Protein AF-A0A143ZB31-F1 (afdb_monomer)

pLDDT: mean 85.33, std 10.55, range [38.22, 96.38]

Nearest PDB structures (foldseek):
  8p5d-assembly1_LM0  TM=3.367E-01  e=3.686E-01  Spraguea lophii 42_110
  8d50-assembly1_G  TM=4.913E-01  e=1.214E+00  Human immunodeficiency virus 1
  6eud-assembly1_A  TM=4.443E-01  e=5.143E+00  Escherichia coli
  6pwu-assembly1_E  TM=4.380E-01  e=4.536E+00  Human immunodeficiency virus 1
  6yf9-assembly1_AA  TM=2.712E-01  e=7.494E+00  Leviviridae sp.

Radius of gyration: 13.98 Å; Cα contacts (8 Å, |Δi|>4): 169; chains: 1; bounding box: 37×33×32 Å

Secondary structure (DSSP, 8-state):
-----SEEEEEEEEEEPPHHHH-S-TT-EEEEEEEEESS--SEEEEEEEEETTEE-TTPPP---HHHHHHHHHHHHHHHHHHHHS-TT--SEEE-HHHHHHHHHT-

Structure (mmCIF, N/CA/C/O backbone):
data_AF-A0A143ZB31-F1
#
_entry.id   AF-A0A143ZB31-F1
#
loop_
_atom_site.group_PDB
_atom_site.id
_atom_site.type_symbol
_atom_site.label_atom_id
_atom_site.label_alt_id
_atom_site.label_comp_id
_atom_site.label_asym_id
_atom_site.label_entity_id
_atom_site.label_seq_id
_atom_site.pdbx_PDB_ins_code
_atom_site.Cartn_x
_atom_site.Cartn_y
_atom_site.Cartn_z
_atom_site.occupancy
_atom_site.B_iso_or_equiv
_atom_site.auth_seq_id
_atom_site.auth_comp_id
_atom_site.auth_asym_id
_atom_site.auth_atom_id
_atom_site.pdbx_PDB_model_num
ATOM 1 N N . MET A 1 1 ? -22.279 -18.294 -6.784 1.00 38.22 1 MET A N 1
ATOM 2 C CA . MET A 1 1 ? -21.474 -18.619 -5.587 1.00 38.22 1 MET A CA 1
ATOM 3 C C . MET A 1 1 ? -20.480 -17.492 -5.388 1.00 38.22 1 MET A C 1
ATOM 5 O O . MET A 1 1 ? -19.672 -17.262 -6.281 1.00 38.22 1 MET A O 1
ATOM 9 N N . SER A 1 2 ? -20.594 -16.742 -4.291 1.00 43.47 2 SER A N 1
ATOM 10 C CA . SER A 1 2 ? -19.564 -15.776 -3.893 1.00 43.47 2 SER A CA 1
ATOM 11 C C . SER A 1 2 ? -18.238 -16.533 -3.797 1.00 43.47 2 SER A C 1
ATOM 13 O O . SER A 1 2 ? -18.145 -17.502 -3.047 1.00 43.47 2 SER A O 1
ATOM 15 N N . ARG A 1 3 ? -17.242 -16.182 -4.617 1.00 56.59 3 ARG A N 1
ATOM 16 C CA . ARG A 1 3 ? -15.886 -16.708 -4.434 1.00 56.59 3 ARG A CA 1
ATOM 17 C C . ARG A 1 3 ? -15.408 -16.167 -3.089 1.00 56.59 3 ARG A C 1
ATOM 19 O O . ARG A 1 3 ? -15.108 -14.979 -3.004 1.00 56.59 3 ARG A O 1
ATOM 26 N N . ASN A 1 4 ? -15.380 -17.004 -2.054 1.00 63.69 4 ASN A N 1
ATOM 27 C CA . ASN A 1 4 ? -14.826 -16.627 -0.755 1.00 63.69 4 ASN A CA 1
ATOM 28 C C . ASN A 1 4 ? -13.383 -16.151 -0.974 1.00 63.69 4 ASN A C 1
ATOM 30 O O . ASN A 1 4 ? -12.511 -16.936 -1.348 1.00 63.69 4 ASN A O 1
ATOM 34 N N . ARG A 1 5 ? -13.148 -14.842 -0.830 1.00 70.00 5 ARG A N 1
ATOM 35 C CA . ARG A 1 5 ? -11.811 -14.259 -0.960 1.00 70.00 5 ARG A CA 1
ATOM 36 C C . ARG A 1 5 ? -10.993 -14.735 0.233 1.00 70.00 5 ARG A C 1
ATOM 38 O O . ARG A 1 5 ? -11.373 -14.462 1.360 1.00 70.00 5 ARG A O 1
ATOM 45 N N . VAL A 1 6 ? -9.868 -15.408 -0.003 1.00 76.81 6 VAL A N 1
ATOM 46 C CA . VAL A 1 6 ? -8.981 -15.895 1.078 1.00 76.81 6 VAL A CA 1
ATOM 47 C C . VAL A 1 6 ? -8.497 -14.748 1.973 1.00 76.81 6 VAL A C 1
ATOM 49 O O . VAL A 1 6 ? -8.272 -14.931 3.164 1.00 76.81 6 VAL A O 1
ATOM 52 N N . PHE A 1 7 ? -8.370 -13.551 1.404 1.00 80.94 7 PHE A N 1
ATOM 53 C CA . PHE A 1 7 ? -8.033 -12.326 2.110 1.00 80.94 7 PHE A CA 1
ATOM 54 C C . PHE A 1 7 ? -9.097 -11.265 1.846 1.00 80.94 7 PHE A C 1
ATOM 56 O O . PHE A 1 7 ? -9.507 -11.062 0.700 1.00 80.94 7 PHE A O 1
ATOM 63 N N . VAL A 1 8 ? -9.524 -10.592 2.909 1.00 83.25 8 VAL A N 1
ATOM 64 C CA . VAL A 1 8 ? -10.493 -9.504 2.859 1.00 83.25 8 VAL A CA 1
ATOM 65 C C . VAL A 1 8 ? -9.775 -8.224 3.294 1.00 83.25 8 VAL A C 1
ATOM 67 O O . VAL A 1 8 ? -9.572 -8.026 4.499 1.00 83.25 8 VAL A O 1
ATOM 70 N N . PRO A 1 9 ? -9.346 -7.369 2.344 1.00 79.88 9 PRO A N 1
ATOM 71 C CA . PRO A 1 9 ? -8.713 -6.113 2.701 1.00 79.88 9 PRO A CA 1
ATOM 72 C C . PRO A 1 9 ? -9.732 -5.222 3.409 1.00 79.88 9 PRO A C 1
ATOM 74 O O . PRO A 1 9 ? -10.904 -5.149 3.034 1.00 79.88 9 PRO A O 1
ATOM 77 N N . VAL A 1 10 ? -9.281 -4.558 4.466 1.00 85.75 10 VAL A N 1
ATOM 78 C CA . VAL A 1 10 ? -10.068 -3.531 5.148 1.00 85.75 10 VAL A CA 1
ATOM 79 C C . VAL A 1 10 ? -9.687 -2.176 4.584 1.00 85.75 10 VAL A C 1
ATOM 81 O O . VAL A 1 10 ? -10.561 -1.434 4.149 1.00 85.75 10 VAL A O 1
ATOM 84 N N . ILE A 1 11 ? -8.382 -1.916 4.516 1.00 93.19 11 ILE A N 1
ATOM 85 C CA . ILE A 1 11 ? -7.808 -0.730 3.899 1.00 93.19 11 ILE A CA 1
ATOM 86 C C . ILE A 1 11 ? -6.654 -1.128 2.974 1.00 93.19 11 ILE A C 1
ATOM 88 O O . ILE A 1 11 ? -5.886 -2.046 3.277 1.00 93.19 11 ILE A O 1
ATOM 92 N N . SER A 1 12 ? -6.530 -0.459 1.837 1.00 95.06 12 SER A N 1
ATOM 93 C CA . SER A 1 12 ? -5.428 -0.647 0.898 1.00 95.06 12 SER A CA 1
ATOM 94 C C . SER A 1 12 ? -5.030 0.655 0.218 1.00 95.06 12 SER A C 1
ATOM 96 O O . SER A 1 12 ? -5.759 1.638 0.276 1.00 95.06 12 SER A O 1
ATOM 98 N N . THR A 1 13 ? -3.880 0.647 -0.440 1.00 96.38 13 THR A N 1
ATOM 99 C CA . THR A 1 13 ? -3.458 1.694 -1.371 1.00 96.38 13 THR A CA 1
ATOM 100 C C . THR A 1 13 ? -2.675 1.068 -2.525 1.00 96.38 13 THR A C 1
ATOM 102 O O . THR A 1 13 ? -2.247 -0.094 -2.437 1.00 96.38 13 THR A O 1
ATOM 105 N N . LEU A 1 14 ? -2.511 1.826 -3.603 1.00 94.06 14 LEU A N 1
ATOM 106 C CA . LEU A 1 14 ? -1.602 1.510 -4.695 1.00 94.06 14 LEU A CA 1
ATOM 107 C C . LEU A 1 14 ? -0.333 2.347 -4.530 1.00 94.06 14 LEU A C 1
ATOM 109 O O . LEU A 1 14 ? -0.398 3.513 -4.159 1.00 94.06 14 LEU A O 1
ATOM 113 N N . MET A 1 15 ? 0.810 1.727 -4.793 1.00 93.12 15 MET A N 1
ATOM 114 C CA . MET A 1 15 ? 2.111 2.381 -4.844 1.00 93.12 15 MET A CA 1
ATOM 115 C C . MET A 1 15 ? 2.739 2.077 -6.195 1.00 93.12 15 MET A C 1
ATOM 117 O O . MET A 1 15 ? 2.863 0.907 -6.564 1.00 93.12 15 MET A O 1
ATOM 121 N N . SER A 1 16 ? 3.141 3.102 -6.927 1.00 91.12 16 SER A N 1
ATOM 122 C CA . SER A 1 16 ? 3.883 2.939 -8.172 1.00 91.12 16 SER A CA 1
ATOM 123 C C . SER A 1 16 ? 5.248 2.313 -7.883 1.00 91.12 16 SER A C 1
ATOM 125 O O . SER A 1 16 ? 5.932 2.713 -6.942 1.00 91.12 16 SER A O 1
ATOM 127 N N . ALA A 1 17 ? 5.619 1.281 -8.643 1.00 88.50 17 ALA A N 1
ATOM 128 C CA . ALA A 1 17 ? 6.877 0.580 -8.413 1.00 88.50 17 ALA A CA 1
ATOM 129 C C . ALA A 1 17 ? 8.071 1.377 -8.947 1.00 88.50 17 ALA A C 1
ATOM 131 O O . ALA A 1 17 ? 7.948 2.103 -9.935 1.00 88.50 17 ALA A O 1
ATOM 132 N N . ASP A 1 18 ? 9.240 1.205 -8.328 1.00 84.94 18 ASP A N 1
ATOM 133 C CA . ASP A 1 18 ? 10.474 1.823 -8.803 1.00 84.94 18 ASP A CA 1
ATOM 134 C C . ASP A 1 18 ? 10.826 1.343 -10.231 1.00 84.94 18 ASP A C 1
ATOM 136 O O . ASP A 1 18 ? 11.057 0.140 -10.442 1.00 84.94 18 ASP A O 1
ATOM 140 N N . PRO A 1 19 ? 10.914 2.255 -11.223 1.00 79.69 19 PRO A N 1
ATOM 141 C CA . PRO A 1 19 ? 11.240 1.893 -12.602 1.00 79.69 19 PRO A CA 1
ATOM 142 C C . PRO A 1 19 ? 12.642 1.285 -12.738 1.00 79.69 19 PRO A C 1
ATOM 144 O O . PRO A 1 19 ? 12.924 0.589 -13.712 1.00 79.69 19 PRO A O 1
ATOM 147 N N . PHE A 1 20 ? 13.527 1.468 -11.749 1.00 77.88 20 PHE A N 1
ATOM 148 C CA . PHE A 1 20 ? 14.851 0.847 -11.762 1.00 77.88 20 PHE A CA 1
ATOM 149 C C . PHE A 1 20 ? 14.796 -0.690 -11.830 1.00 77.88 20 PHE A C 1
ATOM 151 O O . PHE A 1 20 ? 15.654 -1.306 -12.462 1.00 77.88 20 PHE A O 1
ATOM 158 N N . ILE A 1 21 ? 13.793 -1.320 -11.204 1.00 75.38 21 ILE A N 1
ATOM 159 C CA . ILE A 1 21 ? 13.670 -2.789 -11.165 1.00 75.38 21 ILE A CA 1
ATOM 160 C C . ILE A 1 21 ? 12.744 -3.327 -12.252 1.00 75.38 21 ILE A C 1
ATOM 162 O O . ILE A 1 21 ? 12.978 -4.419 -12.773 1.00 75.38 21 ILE A O 1
ATOM 166 N N . HIS A 1 22 ? 11.708 -2.574 -12.614 1.00 73.06 22 HIS A N 1
ATOM 167 C CA . HIS A 1 22 ? 10.673 -3.042 -13.542 1.00 73.06 22 HIS A CA 1
ATOM 168 C C . HIS A 1 22 ? 10.814 -2.470 -14.961 1.00 73.06 22 HIS A C 1
ATOM 170 O O . HIS A 1 22 ? 9.981 -2.753 -15.821 1.00 73.06 22 HIS A O 1
ATOM 176 N N . GLY A 1 23 ? 11.894 -1.724 -15.223 1.00 66.44 23 GLY A N 1
ATOM 177 C CA . GLY A 1 23 ? 12.098 -0.960 -16.455 1.00 66.44 23 GLY A CA 1
ATOM 178 C C . GLY A 1 23 ? 11.192 0.272 -16.509 1.00 66.44 23 GLY A C 1
ATOM 179 O O . GLY A 1 23 ? 10.463 0.557 -15.563 1.00 66.44 23 GLY A O 1
ATOM 180 N N . ASP A 1 24 ? 11.161 0.970 -17.646 1.00 64.50 24 ASP A N 1
ATOM 181 C CA . ASP A 1 24 ? 10.263 2.121 -17.878 1.00 64.50 24 ASP A CA 1
ATOM 182 C C . ASP A 1 24 ? 8.762 1.734 -17.929 1.00 64.50 24 ASP A C 1
ATOM 184 O O . ASP A 1 24 ? 7.917 2.485 -18.427 1.00 64.50 24 ASP A O 1
ATOM 188 N N . ASP A 1 25 ? 8.403 0.539 -17.446 1.00 71.31 25 ASP A N 1
ATOM 189 C CA . ASP A 1 25 ? 7.029 0.078 -17.359 1.00 71.31 25 ASP A CA 1
ATOM 190 C C . ASP A 1 25 ? 6.319 0.684 -16.141 1.00 71.31 25 ASP A C 1
ATOM 192 O O . ASP A 1 25 ? 6.113 0.049 -15.105 1.00 71.31 25 ASP A O 1
ATOM 196 N N . ASN A 1 26 ? 5.863 1.924 -16.316 1.00 70.06 26 ASN A N 1
ATOM 197 C CA . ASN A 1 26 ? 5.067 2.670 -15.336 1.00 70.06 26 ASN A CA 1
ATOM 198 C C . ASN A 1 26 ? 3.688 2.042 -15.039 1.00 70.06 26 ASN A C 1
ATOM 200 O O . ASN A 1 26 ? 2.887 2.624 -14.311 1.00 70.06 26 ASN A O 1
ATOM 204 N N . ARG A 1 27 ? 3.359 0.879 -15.620 1.00 81.44 27 ARG A N 1
ATOM 205 C CA . ARG A 1 27 ? 2.111 0.148 -15.345 1.00 81.44 27 ARG A CA 1
ATOM 206 C C . ARG A 1 27 ? 2.264 -0.841 -14.195 1.00 81.44 27 ARG A C 1
ATOM 208 O O . ARG A 1 27 ? 1.275 -1.471 -13.815 1.00 81.44 27 ARG A O 1
ATOM 215 N N . ILE A 1 28 ? 3.481 -1.022 -13.679 1.00 87.50 28 ILE A N 1
ATOM 216 C CA . ILE A 1 28 ? 3.740 -1.878 -12.529 1.00 87.50 28 ILE A CA 1
ATOM 217 C C . ILE A 1 28 ? 3.520 -1.096 -11.239 1.00 87.50 28 ILE A C 1
ATOM 219 O O . ILE A 1 28 ? 4.140 -0.068 -10.984 1.00 87.50 28 ILE A O 1
ATOM 223 N N . GLN A 1 29 ? 2.637 -1.625 -10.401 1.00 91.38 29 GLN A N 1
ATOM 224 C CA . GLN A 1 29 ? 2.321 -1.066 -9.094 1.00 91.38 29 GLN A CA 1
ATOM 225 C C . GLN A 1 29 ? 2.311 -2.176 -8.046 1.00 91.38 29 GLN A C 1
ATOM 227 O O . GLN A 1 29 ? 2.213 -3.366 -8.359 1.00 91.38 29 GLN A O 1
ATOM 232 N N . TYR A 1 30 ? 2.348 -1.792 -6.780 1.00 92.12 30 TYR A N 1
ATOM 233 C CA . TYR A 1 30 ? 2.083 -2.669 -5.656 1.00 92.12 30 TYR A CA 1
ATOM 234 C C . TYR A 1 30 ? 0.774 -2.262 -4.996 1.00 92.12 30 TYR A C 1
ATOM 236 O O . TYR A 1 30 ? 0.614 -1.135 -4.537 1.00 92.12 30 TYR A O 1
ATOM 244 N N . LYS A 1 31 ? -0.159 -3.207 -4.892 1.00 93.19 31 LYS A N 1
ATOM 245 C CA . LYS A 1 31 ? -1.310 -3.083 -4.006 1.00 93.19 31 LYS A CA 1
ATOM 246 C C . LYS A 1 31 ? -0.900 -3.515 -2.611 1.00 93.19 31 LYS A C 1
ATOM 248 O O . LYS A 1 31 ? -0.626 -4.693 -2.367 1.00 93.19 31 LYS A O 1
ATOM 253 N N . ILE A 1 32 ? -0.886 -2.558 -1.698 1.00 94.44 32 ILE A N 1
ATOM 254 C CA . ILE A 1 32 ? -0.509 -2.748 -0.304 1.00 94.44 32 ILE A CA 1
ATOM 255 C C . ILE A 1 32 ? -1.791 -2.746 0.516 1.00 94.44 32 ILE A C 1
ATOM 257 O O . ILE A 1 32 ? -2.576 -1.806 0.445 1.00 94.44 32 ILE A O 1
ATOM 261 N N . SER A 1 33 ? -2.048 -3.823 1.249 1.00 93.88 33 SER A N 1
ATOM 262 C CA . SER A 1 33 ? -3.328 -4.059 1.915 1.00 93.88 33 SER A CA 1
ATOM 263 C C . SER A 1 33 ? -3.156 -4.466 3.369 1.00 93.88 33 SER A C 1
ATOM 265 O O . SER A 1 33 ? -2.270 -5.250 3.714 1.00 93.88 33 SER A O 1
ATOM 267 N N . TYR A 1 34 ? -4.077 -3.998 4.204 1.00 93.62 34 TYR A N 1
ATOM 268 C CA . TYR A 1 34 ? -4.198 -4.359 5.606 1.00 93.62 34 TYR A CA 1
ATOM 269 C C . TYR A 1 34 ? -5.629 -4.832 5.885 1.00 93.62 34 TYR A C 1
ATOM 271 O O . TYR A 1 34 ? -6.603 -4.152 5.552 1.00 93.62 34 TYR A O 1
ATOM 279 N N . GLY A 1 35 ? -5.780 -6.039 6.426 1.00 90.06 35 GLY A N 1
ATOM 280 C CA . GLY A 1 35 ? -7.094 -6.660 6.601 1.00 90.06 35 GLY A CA 1
ATOM 281 C C . GLY A 1 35 ? -7.018 -8.052 7.213 1.00 90.06 35 GLY A C 1
ATOM 282 O O . GLY A 1 35 ? -6.033 -8.380 7.866 1.00 90.06 35 GLY A O 1
ATOM 283 N N . HIS A 1 36 ? -8.040 -8.876 6.991 1.00 85.12 36 HIS A N 1
ATOM 284 C CA . HIS A 1 36 ? -8.182 -10.185 7.643 1.00 85.12 36 HIS A CA 1
ATOM 285 C C . HIS A 1 36 ? -8.070 -11.334 6.642 1.00 85.12 36 HIS A C 1
ATOM 287 O O . HIS A 1 36 ? -8.474 -11.205 5.483 1.00 85.12 36 HIS A O 1
ATOM 293 N N . GLU A 1 37 ? -7.582 -12.487 7.092 1.00 83.00 37 GLU A N 1
ATOM 294 C CA . GLU A 1 37 ? -7.746 -13.733 6.343 1.00 83.00 37 GLU A CA 1
ATOM 295 C C . GLU A 1 37 ? -9.106 -14.366 6.660 1.00 83.00 37 GLU A C 1
ATOM 297 O O . GLU A 1 37 ? -9.658 -14.212 7.747 1.00 83.00 37 GLU A O 1
ATOM 302 N N . LEU A 1 38 ? -9.695 -15.063 5.690 1.00 72.19 38 LEU A N 1
ATOM 303 C CA . LEU A 1 38 ? -11.061 -15.579 5.825 1.00 72.19 38 LEU A CA 1
ATOM 304 C C . LEU A 1 38 ? -11.172 -16.677 6.895 1.00 72.19 38 LEU A C 1
ATOM 306 O O . LEU A 1 38 ? -12.180 -16.770 7.588 1.00 72.19 38 LEU A O 1
ATOM 310 N N . GLU A 1 39 ? 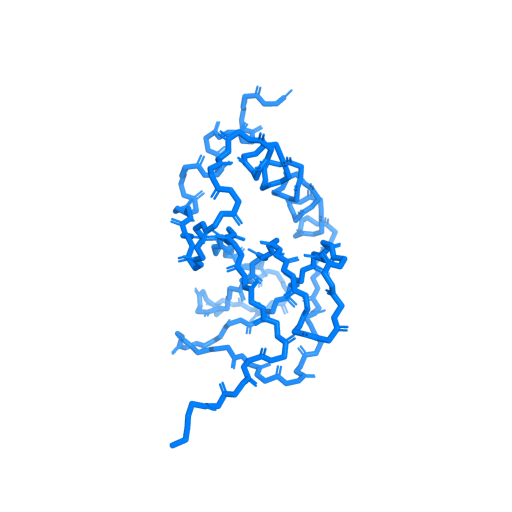-10.119 -17.479 7.043 1.00 71.00 39 GLU A N 1
ATOM 311 C CA . GLU A 1 39 ? -10.033 -18.568 8.024 1.00 71.00 39 GLU A CA 1
ATOM 312 C C . GLU A 1 39 ? -9.387 -18.124 9.344 1.00 71.00 39 GLU A C 1
ATOM 314 O O . GLU A 1 39 ? -9.365 -18.881 10.313 1.00 71.00 39 GLU A O 1
ATOM 319 N N . ASN A 1 40 ? -8.873 -16.891 9.402 1.00 69.06 40 ASN A N 1
ATOM 320 C CA . ASN A 1 40 ? -8.188 -16.367 10.569 1.00 69.06 40 ASN A CA 1
ATOM 321 C C . ASN A 1 40 ? -8.403 -14.854 10.697 1.00 69.06 40 ASN A C 1
ATOM 323 O O . ASN A 1 40 ? -7.896 -14.069 9.897 1.00 69.06 40 ASN A O 1
ATOM 327 N N . GLN A 1 41 ? -9.105 -14.434 11.755 1.00 69.75 41 GLN A N 1
ATOM 328 C CA . GLN A 1 41 ? -9.356 -13.014 12.033 1.00 69.75 41 GLN A CA 1
ATOM 329 C C . GLN A 1 41 ? -8.086 -12.210 12.347 1.00 69.75 41 GLN A C 1
ATOM 331 O O . GLN A 1 41 ? -8.167 -10.987 12.494 1.00 69.75 41 GLN A O 1
ATOM 336 N N . ASN A 1 42 ? -6.922 -12.859 12.424 1.00 78.69 42 ASN A N 1
ATOM 337 C CA . ASN A 1 42 ? -5.643 -12.181 12.522 1.00 78.69 42 ASN A CA 1
ATOM 338 C C . ASN A 1 42 ? -5.494 -11.136 11.412 1.00 78.69 42 ASN A C 1
ATOM 340 O O . ASN A 1 42 ? -5.682 -11.405 10.224 1.00 78.69 42 ASN A O 1
ATOM 344 N N . LEU A 1 43 ? -5.140 -9.926 11.836 1.00 83.75 43 LEU A N 1
ATOM 345 C CA . LEU A 1 43 ? -4.788 -8.855 10.924 1.00 83.75 43 LEU A CA 1
ATOM 346 C C . LEU A 1 43 ? -3.492 -9.219 10.214 1.00 83.75 43 LEU A C 1
ATOM 348 O O . LEU A 1 43 ? -2.478 -9.507 10.850 1.00 83.75 43 LEU A O 1
ATOM 352 N N . VAL A 1 44 ? -3.532 -9.178 8.891 1.00 89.31 44 VAL A N 1
ATOM 353 C CA . VAL A 1 44 ? -2.382 -9.441 8.040 1.00 89.31 44 VAL A CA 1
ATOM 354 C C . VAL A 1 44 ? -2.130 -8.264 7.118 1.00 89.31 44 VAL A C 1
ATOM 356 O O . VAL A 1 44 ? -3.036 -7.545 6.688 1.00 89.31 44 VAL A O 1
ATOM 359 N N . PHE A 1 45 ? -0.854 -8.100 6.808 1.00 91.38 45 PHE A N 1
ATOM 360 C CA . PHE A 1 45 ? -0.364 -7.163 5.821 1.00 91.38 45 PHE A CA 1
ATOM 361 C C . PHE A 1 45 ? 0.006 -7.945 4.563 1.00 91.38 45 PHE A C 1
ATOM 363 O O . PHE A 1 45 ? 0.754 -8.921 4.647 1.00 91.38 45 PHE A O 1
ATOM 370 N N . LYS A 1 46 ? -0.536 -7.547 3.411 1.00 90.69 46 LYS A N 1
ATOM 371 C CA . LYS A 1 46 ? -0.265 -8.196 2.124 1.00 90.69 46 LYS A CA 1
ATOM 372 C C . LYS A 1 46 ? 0.156 -7.175 1.086 1.00 90.69 46 LYS A C 1
ATOM 374 O O . LYS A 1 46 ? -0.430 -6.103 0.984 1.00 90.69 46 LYS A O 1
ATOM 379 N N . ILE A 1 47 ? 1.142 -7.563 0.2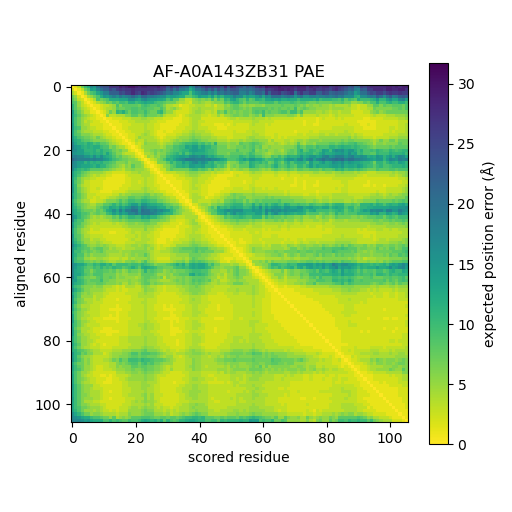90 1.00 91.88 47 ILE A N 1
ATOM 380 C CA . ILE A 1 47 ? 1.619 -6.812 -0.864 1.00 91.88 47 ILE A CA 1
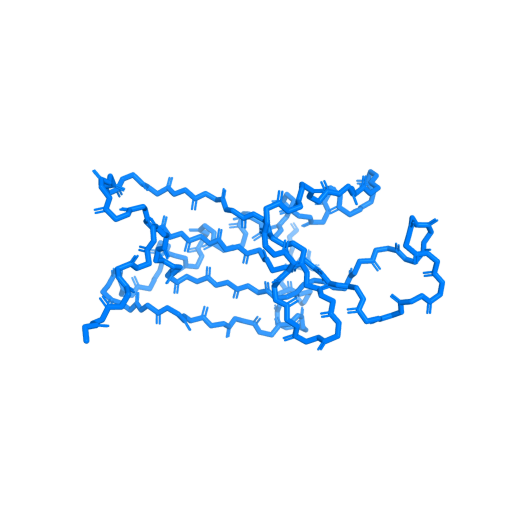ATOM 381 C C . ILE A 1 47 ? 1.359 -7.686 -2.082 1.00 91.88 47 ILE A C 1
ATOM 383 O O . ILE A 1 47 ? 1.692 -8.874 -2.082 1.00 91.88 47 ILE A O 1
ATOM 387 N N . GLN A 1 48 ? 0.741 -7.117 -3.107 1.00 91.06 48 GLN A N 1
ATOM 388 C CA . GLN A 1 48 ? 0.462 -7.808 -4.358 1.00 91.06 48 GLN A CA 1
ATOM 389 C C . GLN A 1 48 ? 0.943 -6.952 -5.518 1.00 91.06 48 GLN A C 1
ATOM 391 O O . GLN A 1 48 ? 0.693 -5.753 -5.543 1.00 91.06 48 GLN A O 1
ATOM 396 N N . MET A 1 49 ? 1.607 -7.561 -6.494 1.00 90.31 49 MET A N 1
ATOM 397 C CA . MET A 1 49 ? 1.988 -6.856 -7.713 1.00 90.31 49 MET A CA 1
ATOM 398 C C . MET A 1 49 ? 0.750 -6.644 -8.589 1.00 90.31 49 MET A C 1
ATOM 400 O O . MET A 1 49 ? -0.073 -7.548 -8.748 1.00 90.31 49 MET A O 1
ATOM 404 N N . VAL A 1 50 ? 0.627 -5.460 -9.165 1.00 89.88 50 VAL A N 1
ATOM 405 C CA . VAL A 1 50 ? -0.391 -5.076 -10.138 1.00 89.88 50 VAL A CA 1
ATOM 406 C C . VAL A 1 50 ? 0.334 -4.738 -11.434 1.00 89.88 50 VAL A C 1
ATOM 408 O O . VAL A 1 50 ? 1.369 -4.080 -11.416 1.00 89.88 50 VAL A O 1
ATOM 411 N N . GLY A 1 51 ? -0.173 -5.234 -12.557 1.00 86.25 51 GLY A N 1
ATOM 412 C CA . GLY A 1 51 ? 0.294 -4.846 -13.884 1.00 86.25 51 GLY A CA 1
ATOM 413 C C . GLY A 1 51 ? -0.874 -4.766 -14.844 1.00 86.25 51 GLY A C 1
ATOM 414 O O . GLY A 1 51 ? -1.804 -5.568 -14.747 1.00 86.25 51 GLY A O 1
ATOM 415 N N . ASP A 1 52 ? -0.840 -3.773 -15.729 1.00 83.69 52 ASP A N 1
ATOM 416 C CA . ASP A 1 52 ? -1.920 -3.494 -16.686 1.00 83.69 52 ASP A CA 1
ATOM 417 C C . ASP A 1 52 ? -3.303 -3.360 -16.008 1.00 83.69 52 ASP A C 1
ATOM 419 O O . ASP A 1 52 ? -4.329 -3.735 -16.572 1.00 83.69 52 ASP A O 1
ATOM 423 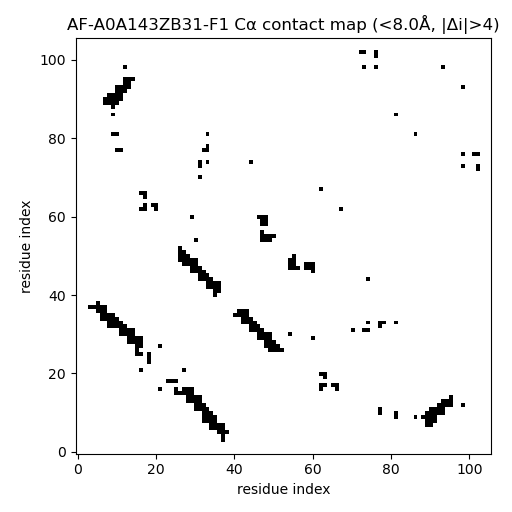N N . GLY A 1 53 ? -3.334 -2.859 -14.766 1.00 82.88 53 GLY A N 1
ATOM 424 C CA . GLY A 1 53 ? -4.560 -2.684 -13.978 1.00 82.88 53 GLY A CA 1
ATOM 425 C C . GLY A 1 53 ? -5.102 -3.951 -13.301 1.00 82.88 53 GLY A C 1
ATOM 426 O O . GLY A 1 53 ? -6.160 -3.895 -12.675 1.00 82.88 53 GLY A O 1
ATOM 427 N N . TYR A 1 54 ? -4.397 -5.087 -13.371 1.00 85.25 54 TYR A N 1
ATOM 428 C CA . TYR A 1 54 ? -4.818 -6.345 -12.743 1.00 85.25 54 TYR A CA 1
ATOM 429 C C . TYR A 1 54 ? -3.791 -6.865 -11.734 1.00 85.25 54 TYR A C 1
ATOM 431 O O . TYR A 1 54 ? -2.581 -6.776 -11.938 1.00 85.25 54 TYR A O 1
ATOM 439 N N . ILE A 1 55 ? -4.275 -7.478 -10.649 1.00 85.50 55 ILE A N 1
ATOM 440 C CA . ILE A 1 55 ? -3.419 -8.157 -9.668 1.00 85.50 55 ILE A CA 1
ATOM 441 C C . ILE A 1 55 ? -2.751 -9.371 -10.330 1.00 85.50 55 ILE A C 1
ATOM 443 O O . ILE A 1 55 ? -3.428 -10.309 -10.765 1.00 85.50 55 ILE A O 1
ATOM 447 N N . LYS A 1 56 ? -1.416 -9.399 -10.335 1.00 82.12 56 LYS A N 1
ATOM 448 C CA . LYS A 1 56 ? -0.598 -10.514 -10.824 1.00 82.12 56 LYS A CA 1
ATOM 449 C C . LYS A 1 56 ? -0.604 -11.680 -9.827 1.00 82.12 56 LYS A C 1
ATOM 451 O O . LYS A 1 56 ? 0.361 -11.919 -9.112 1.00 82.12 56 LYS A O 1
ATOM 456 N N . GLY A 1 57 ? -1.711 -12.425 -9.806 1.00 76.50 57 GLY A N 1
ATOM 457 C CA . GLY A 1 57 ? -1.897 -13.742 -9.177 1.00 76.50 57 GLY A CA 1
ATOM 458 C C . GLY A 1 57 ? -0.956 -14.119 -8.019 1.00 76.50 57 GLY A C 1
ATOM 459 O O . GLY A 1 57 ? -0.951 -13.479 -6.973 1.00 76.50 57 GLY A O 1
ATOM 460 N N . ARG A 1 58 ? -0.217 -15.227 -8.180 1.00 72.19 58 ARG A N 1
ATOM 461 C CA . ARG A 1 58 ? 0.705 -15.791 -7.169 1.00 72.19 58 ARG A CA 1
ATOM 462 C C . ARG A 1 58 ? 2.152 -15.318 -7.339 1.00 72.19 58 ARG A C 1
ATOM 464 O O . ARG A 1 58 ? 3.067 -15.971 -6.844 1.00 72.19 58 ARG A O 1
ATOM 471 N N . GLN A 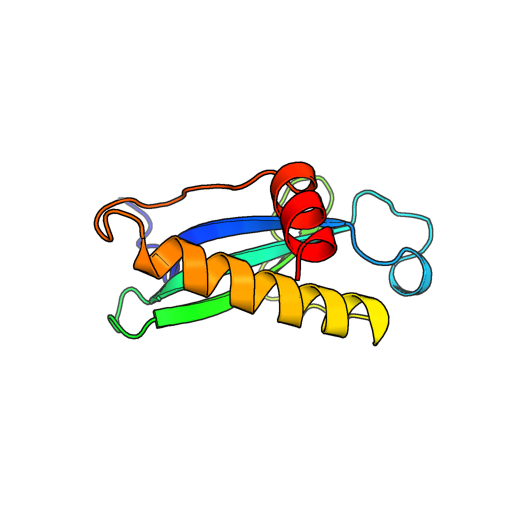1 59 ? 2.376 -14.242 -8.085 1.00 77.06 59 GLN A N 1
ATOM 472 C CA . GLN A 1 59 ? 3.724 -13.743 -8.298 1.00 77.06 59 GLN A CA 1
ATOM 473 C C . GLN A 1 59 ? 4.196 -13.033 -7.030 1.00 77.06 59 GLN A C 1
ATOM 475 O O . GLN A 1 59 ? 3.538 -12.108 -6.553 1.00 77.06 59 GLN A O 1
ATOM 480 N N . ALA A 1 60 ? 5.323 -13.482 -6.476 1.00 75.69 60 ALA A N 1
ATOM 481 C CA . ALA A 1 60 ? 5.959 -12.777 -5.377 1.00 75.69 60 ALA A CA 1
ATOM 482 C C . ALA A 1 60 ? 6.487 -11.429 -5.903 1.00 75.69 60 ALA A C 1
ATOM 484 O O . ALA A 1 60 ? 7.240 -11.428 -6.882 1.00 75.69 60 ALA A O 1
ATOM 485 N N . PRO A 1 61 ? 6.085 -10.293 -5.310 1.00 81.19 61 PRO A N 1
ATOM 486 C CA . PRO A 1 61 ? 6.652 -9.006 -5.677 1.00 81.19 61 PRO A CA 1
ATOM 487 C C . PRO A 1 61 ? 8.152 -8.990 -5.358 1.00 81.19 61 PRO A C 1
ATOM 489 O O . PRO A 1 61 ? 8.583 -9.466 -4.310 1.00 81.19 61 PRO A O 1
ATOM 492 N N . SER A 1 62 ? 8.942 -8.463 -6.288 1.00 80.69 62 SER A N 1
ATOM 493 C CA . SER A 1 62 ? 10.352 -8.130 -6.083 1.00 80.69 62 SER A CA 1
ATOM 494 C C . SER A 1 62 ? 10.458 -6.613 -6.077 1.00 80.69 62 SER A C 1
ATOM 496 O O . SER A 1 62 ? 9.997 -5.987 -7.028 1.00 80.69 62 SER A O 1
ATOM 498 N N . TYR A 1 63 ? 11.012 -6.049 -5.009 1.00 85.50 63 TYR A N 1
ATOM 499 C CA . TYR A 1 63 ? 11.086 -4.608 -4.760 1.00 85.50 63 TYR A CA 1
ATOM 500 C C . TYR A 1 63 ? 12.534 -4.175 -4.530 1.00 85.50 63 TYR A C 1
ATOM 502 O O . TYR A 1 63 ? 13.355 -4.980 -4.083 1.00 85.50 63 TYR A O 1
ATOM 510 N N . SER A 1 64 ? 12.837 -2.915 -4.850 1.00 87.75 64 SER A N 1
ATOM 511 C CA . SER A 1 64 ? 14.113 -2.282 -4.502 1.00 87.75 64 SER A CA 1
ATOM 512 C C . SER A 1 64 ? 14.165 -1.959 -3.009 1.00 87.75 64 SER A C 1
ATOM 514 O O . SER A 1 64 ? 13.139 -1.991 -2.327 1.00 87.75 64 SER A O 1
ATOM 516 N N . ASP A 1 65 ? 15.342 -1.594 -2.495 1.00 90.25 65 ASP A N 1
ATOM 517 C CA . ASP A 1 65 ? 15.457 -1.091 -1.117 1.00 90.25 65 ASP A CA 1
ATOM 518 C C . ASP A 1 65 ? 14.585 0.162 -0.914 1.00 90.25 65 ASP A C 1
ATOM 520 O O . ASP A 1 65 ? 13.914 0.306 0.105 1.00 90.25 65 ASP A O 1
ATOM 524 N N . LYS A 1 66 ? 14.499 1.023 -1.938 1.00 90.19 66 LYS A N 1
ATOM 525 C CA . LYS A 1 66 ? 13.636 2.210 -1.939 1.00 90.19 66 LYS A CA 1
ATOM 526 C C . LYS A 1 66 ? 12.150 1.844 -1.859 1.00 90.19 66 LYS A C 1
ATOM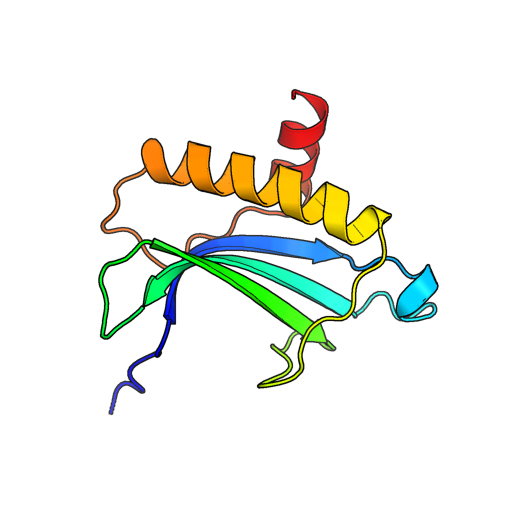 528 O O . LYS A 1 66 ? 11.434 2.403 -1.030 1.00 90.19 66 LYS A O 1
ATOM 533 N N . ASP A 1 67 ? 11.694 0.912 -2.700 1.00 91.12 67 ASP A N 1
ATOM 534 C CA . ASP A 1 67 ? 10.316 0.407 -2.657 1.00 91.12 67 ASP A CA 1
ATOM 535 C C . ASP A 1 67 ? 10.010 -0.199 -1.282 1.00 91.12 67 ASP A C 1
ATOM 537 O O . ASP A 1 67 ? 8.943 0.034 -0.715 1.00 91.12 67 ASP A O 1
ATOM 541 N N . PHE A 1 68 ? 10.947 -0.974 -0.731 1.00 92.38 68 PHE A N 1
ATOM 542 C CA . PHE A 1 68 ? 10.789 -1.615 0.568 1.00 92.38 68 PHE A CA 1
ATOM 543 C C . PHE A 1 68 ? 10.610 -0.591 1.694 1.00 92.38 68 PHE A C 1
ATOM 545 O O . PHE A 1 68 ? 9.653 -0.697 2.466 1.00 92.38 68 PHE A O 1
ATOM 552 N N . ASP A 1 69 ? 11.467 0.428 1.759 1.00 93.19 69 ASP A N 1
ATOM 553 C CA . ASP A 1 69 ? 11.364 1.493 2.760 1.00 93.19 69 ASP A CA 1
ATOM 554 C C . ASP A 1 69 ? 10.023 2.230 2.662 1.00 93.19 69 ASP A C 1
ATOM 556 O O . ASP A 1 69 ? 9.377 2.516 3.676 1.00 93.19 69 ASP A O 1
ATOM 560 N N . GLN A 1 70 ? 9.558 2.498 1.440 1.00 93.69 70 GLN A N 1
ATOM 561 C CA . GLN A 1 70 ? 8.265 3.136 1.217 1.00 93.69 70 GLN A CA 1
ATOM 562 C C . GLN A 1 70 ? 7.107 2.232 1.663 1.00 93.69 70 GLN A C 1
ATOM 564 O O . GLN A 1 70 ? 6.226 2.682 2.396 1.00 93.69 70 GLN A O 1
ATOM 569 N N . ILE A 1 71 ? 7.144 0.938 1.332 1.00 94.56 71 ILE A N 1
ATOM 570 C CA . ILE A 1 71 ? 6.164 -0.063 1.782 1.00 94.56 71 ILE A CA 1
ATOM 571 C C . ILE A 1 71 ? 6.074 -0.115 3.313 1.00 94.56 71 ILE A C 1
ATOM 573 O O . ILE A 1 71 ? 4.971 -0.232 3.856 1.00 94.56 71 ILE A O 1
ATOM 577 N N . VAL A 1 72 ? 7.203 -0.022 4.024 1.00 94.44 72 VAL A N 1
ATOM 578 C CA . VAL A 1 72 ? 7.226 -0.009 5.496 1.00 94.44 72 VAL A CA 1
ATOM 579 C C . VAL A 1 72 ? 6.505 1.224 6.046 1.00 94.44 72 VAL A C 1
ATOM 581 O O . VAL A 1 72 ? 5.656 1.078 6.925 1.00 94.44 72 VAL A O 1
ATOM 584 N N . LYS A 1 73 ? 6.742 2.416 5.487 1.00 95.50 73 LYS A N 1
ATOM 585 C CA . LYS A 1 73 ? 6.020 3.638 5.893 1.00 95.50 73 LYS A CA 1
ATOM 586 C C . LYS A 1 73 ? 4.522 3.546 5.592 1.00 95.50 73 LYS A C 1
ATOM 588 O O . LYS A 1 73 ? 3.687 3.874 6.435 1.00 95.50 73 LYS A O 1
ATOM 593 N N . ILE A 1 74 ? 4.161 3.029 4.416 1.00 95.88 74 ILE A N 1
ATOM 594 C CA . ILE A 1 74 ? 2.759 2.811 4.029 1.00 95.88 74 ILE A CA 1
ATOM 595 C C . ILE A 1 74 ? 2.077 1.853 5.006 1.00 95.88 74 ILE A C 1
ATOM 597 O O . ILE A 1 74 ? 0.951 2.102 5.436 1.00 95.88 74 ILE A O 1
ATOM 601 N N . LYS A 1 75 ? 2.754 0.771 5.404 1.00 94.69 75 LYS A N 1
ATOM 602 C CA . LYS A 1 75 ? 2.238 -0.174 6.398 1.00 94.69 75 LYS A CA 1
ATOM 603 C C . LYS A 1 75 ? 1.866 0.529 7.701 1.00 94.69 75 LYS A C 1
ATOM 605 O O . LYS A 1 75 ? 0.781 0.273 8.220 1.00 94.69 75 LYS A O 1
ATOM 610 N N . GLU A 1 76 ? 2.726 1.399 8.223 1.00 94.69 76 GLU A N 1
ATOM 611 C CA . GLU A 1 76 ? 2.460 2.145 9.460 1.00 94.69 76 GLU A CA 1
ATOM 612 C C . GLU A 1 76 ? 1.242 3.065 9.323 1.00 94.69 76 GLU A C 1
ATOM 614 O O . GLU A 1 76 ? 0.381 3.093 10.208 1.00 94.69 76 GLU A O 1
ATOM 619 N N . ILE A 1 77 ? 1.114 3.745 8.180 1.00 95.00 77 ILE A N 1
ATOM 620 C CA . ILE A 1 77 ? -0.041 4.594 7.866 1.00 95.00 77 ILE A CA 1
ATOM 621 C C . ILE A 1 77 ? -1.323 3.760 7.829 1.00 95.00 77 ILE A C 1
ATOM 623 O O . ILE A 1 77 ? -2.272 4.070 8.549 1.00 95.00 77 ILE A O 1
ATOM 627 N N . LEU A 1 78 ? -1.354 2.668 7.058 1.00 94.44 78 LEU A N 1
ATOM 628 C CA . LEU A 1 78 ? -2.533 1.801 6.957 1.00 94.44 78 LEU A CA 1
ATOM 629 C C . LEU A 1 78 ? -2.914 1.196 8.315 1.00 94.44 78 LEU A C 1
ATOM 631 O O . LEU A 1 78 ? -4.097 1.099 8.638 1.00 94.44 78 LEU A O 1
ATOM 635 N N . GLN A 1 79 ? -1.930 0.829 9.139 1.00 93.38 79 GLN A N 1
ATOM 636 C CA . GLN A 1 79 ? -2.161 0.347 10.501 1.00 93.38 79 GLN A CA 1
ATOM 637 C C . GLN A 1 79 ? -2.753 1.427 11.413 1.00 93.38 79 GLN A C 1
ATOM 639 O O . GLN A 1 79 ? -3.647 1.133 12.209 1.00 93.38 79 GLN A O 1
ATOM 644 N N . SER A 1 80 ? -2.255 2.661 11.323 1.00 93.25 80 SER A N 1
ATOM 645 C CA . SER A 1 80 ? -2.765 3.807 12.081 1.00 93.25 80 SER A CA 1
ATOM 646 C C . SER A 1 80 ? -4.202 4.141 11.684 1.00 93.25 80 SER A C 1
ATOM 648 O O . SER A 1 80 ? -5.054 4.327 12.549 1.00 93.25 80 SER A O 1
ATOM 650 N N . GLU A 1 81 ? -4.499 4.133 10.386 1.00 92.62 81 GLU A N 1
ATOM 651 C CA . GLU A 1 81 ? -5.841 4.408 9.871 1.00 92.62 81 GLU A CA 1
ATOM 652 C C . GLU A 1 81 ? -6.829 3.303 10.197 1.00 92.62 81 GLU A C 1
ATOM 654 O O . GLU A 1 81 ? -7.942 3.592 10.635 1.00 92.62 81 GLU A O 1
ATOM 659 N N . TYR A 1 82 ? -6.400 2.046 10.084 1.00 91.38 82 TYR A N 1
ATOM 660 C CA . TYR A 1 82 ? -7.202 0.909 10.507 1.00 91.38 82 TYR A CA 1
ATOM 661 C C . TYR A 1 82 ? -7.681 1.070 11.958 1.00 91.38 82 TYR A C 1
ATOM 663 O O . TYR A 1 82 ? -8.857 0.872 12.234 1.00 91.38 82 TYR A O 1
ATOM 671 N N . LYS A 1 83 ? -6.808 1.509 12.878 1.00 91.31 83 LYS A N 1
ATOM 672 C CA . LYS A 1 83 ? -7.161 1.712 14.298 1.00 91.31 83 LYS A CA 1
ATOM 673 C C . LYS A 1 83 ? -8.195 2.820 14.536 1.00 91.31 83 LYS A C 1
ATOM 675 O O . LYS A 1 83 ? -8.789 2.851 15.611 1.00 91.31 83 LYS A O 1
ATOM 680 N N . LYS A 1 84 ? -8.365 3.752 13.594 1.00 92.12 84 LYS A N 1
ATOM 681 C CA . LYS A 1 84 ? -9.284 4.900 13.710 1.00 92.12 84 LYS A CA 1
ATOM 682 C C . LYS A 1 84 ? -10.627 4.659 13.018 1.00 92.12 84 LYS A C 1
ATOM 684 O O . LYS A 1 84 ? -11.576 5.392 13.284 1.00 92.12 84 LYS A O 1
ATOM 689 N N . MET A 1 85 ? -10.706 3.686 12.113 1.00 89.69 85 MET A N 1
ATOM 690 C CA . MET A 1 85 ? -11.903 3.427 11.313 1.00 89.69 85 MET A CA 1
ATOM 691 C C . MET A 1 85 ? -12.846 2.409 11.955 1.00 89.69 85 MET A C 1
ATOM 693 O O . MET A 1 85 ? -12.484 1.650 12.850 1.00 89.69 85 MET A O 1
ATOM 697 N N . ASP A 1 86 ? -14.072 2.345 11.439 1.00 86.88 86 ASP A N 1
ATOM 698 C CA . ASP A 1 86 ? -14.979 1.243 11.739 1.00 86.88 86 ASP A CA 1
ATOM 699 C C . ASP A 1 86 ? -14.457 -0.051 11.095 1.00 86.88 86 ASP A C 1
ATOM 701 O O . ASP A 1 86 ? -14.501 -0.223 9.876 1.00 86.88 86 ASP A O 1
ATOM 705 N N . HIS A 1 87 ? -14.001 -0.994 11.926 1.00 83.94 87 HIS A N 1
ATOM 706 C CA . HIS A 1 87 ? -13.452 -2.281 11.491 1.00 83.94 87 HIS A CA 1
ATOM 707 C C . HIS A 1 87 ? -14.481 -3.211 10.829 1.00 83.94 87 HIS A C 1
ATOM 709 O O . HIS A 1 87 ? -14.160 -4.370 10.570 1.00 83.94 87 HIS A O 1
ATOM 715 N N . ARG A 1 88 ? -15.726 -2.785 10.589 1.00 83.50 88 ARG A N 1
ATOM 716 C CA . ARG A 1 88 ? -16.705 -3.502 9.751 1.00 83.50 88 ARG A CA 1
ATOM 717 C C . ARG A 1 88 ? -16.605 -3.106 8.280 1.00 83.50 88 ARG A C 1
ATOM 719 O O . ARG A 1 88 ? -17.066 -3.862 7.427 1.00 83.50 88 ARG A O 1
ATOM 726 N N . LEU A 1 89 ? -15.987 -1.962 7.983 1.00 85.88 89 LEU A N 1
ATOM 727 C CA . LEU A 1 89 ? -15.729 -1.514 6.618 1.00 85.88 89 LEU A CA 1
ATOM 728 C C . LEU A 1 89 ? -14.742 -2.453 5.924 1.00 85.88 89 LEU A C 1
ATOM 730 O O . LEU A 1 89 ? -13.879 -3.059 6.558 1.00 85.88 89 LEU A O 1
ATOM 734 N N . ARG A 1 90 ? -14.901 -2.620 4.616 1.00 86.00 90 ARG A N 1
ATOM 735 C CA . ARG A 1 90 ? -14.082 -3.501 3.780 1.00 86.00 90 ARG A CA 1
ATOM 736 C C . ARG A 1 90 ? -13.758 -2.784 2.484 1.00 86.00 90 ARG A C 1
ATOM 738 O O . ARG A 1 90 ? -14.522 -1.918 2.070 1.00 86.00 90 ARG A O 1
ATOM 745 N N . ASP A 1 91 ? -12.663 -3.196 1.856 1.00 88.12 91 ASP A N 1
ATOM 746 C CA . ASP A 1 91 ? -12.248 -2.725 0.536 1.00 88.12 91 ASP A CA 1
ATOM 747 C C . ASP A 1 91 ? -12.102 -1.185 0.443 1.00 88.12 91 ASP A C 1
ATOM 749 O O . ASP A 1 91 ? -12.339 -0.605 -0.613 1.00 88.12 91 ASP A O 1
ATOM 753 N N . ILE A 1 92 ? -11.712 -0.510 1.534 1.00 93.00 92 ILE A N 1
ATOM 754 C CA . ILE A 1 92 ? -11.405 0.927 1.501 1.00 93.00 92 ILE A CA 1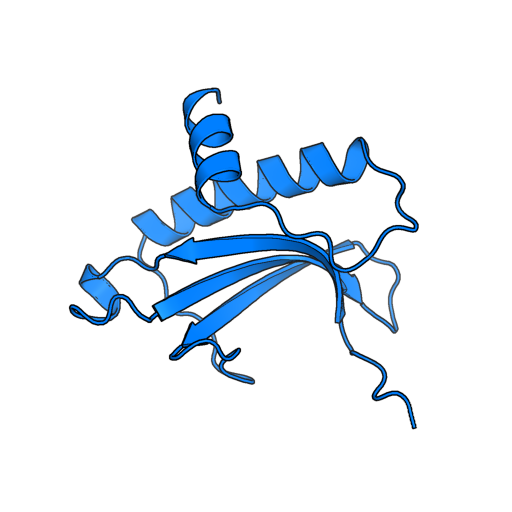
ATOM 755 C C . ILE A 1 92 ? -10.064 1.126 0.793 1.00 93.00 92 ILE A C 1
ATOM 757 O O . ILE A 1 92 ? -9.077 0.475 1.134 1.00 93.00 92 ILE A O 1
ATOM 761 N N . GLU A 1 93 ? -10.008 2.034 -0.177 1.00 93.38 93 GLU A N 1
ATOM 762 C CA . GLU A 1 93 ? -8.779 2.362 -0.898 1.00 93.38 93 GLU A CA 1
ATOM 763 C C . GLU A 1 93 ? -8.415 3.830 -0.673 1.00 93.38 93 GLU A C 1
ATOM 765 O O . GLU A 1 93 ? -9.234 4.714 -0.916 1.00 93.38 93 GLU A O 1
ATOM 770 N N . LEU A 1 94 ? -7.205 4.071 -0.165 1.00 94.12 94 LEU A N 1
ATOM 771 C CA . LEU A 1 94 ? -6.597 5.397 -0.108 1.00 94.12 94 LEU A CA 1
ATOM 772 C C . LEU A 1 94 ? -5.830 5.633 -1.405 1.00 94.12 94 LEU A C 1
ATOM 774 O O . LEU A 1 94 ? -5.101 4.740 -1.856 1.0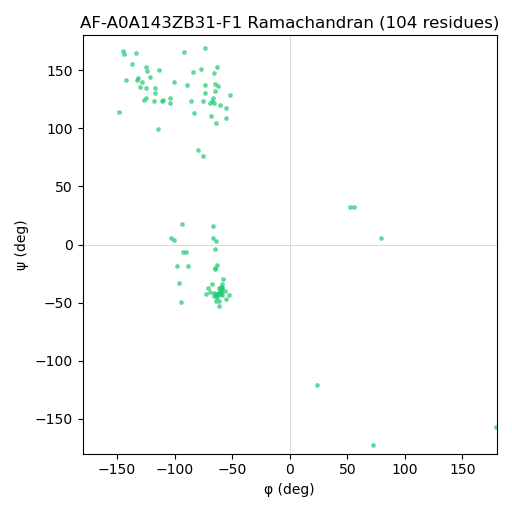0 94.12 94 LEU A O 1
ATOM 778 N N . SER A 1 95 ? -5.958 6.830 -1.969 1.00 94.62 95 SER A N 1
ATOM 779 C CA . SER A 1 95 ? -5.161 7.226 -3.131 1.00 94.62 95 SER A CA 1
ATOM 780 C C . SER A 1 95 ? -3.670 7.259 -2.792 1.00 94.62 95 SER A C 1
ATOM 782 O O . SER A 1 95 ? -3.277 7.464 -1.637 1.00 94.62 95 SER A O 1
ATOM 784 N N . GLU A 1 96 ? -2.832 7.044 -3.804 1.00 92.94 96 GLU A N 1
ATOM 785 C CA . GLU A 1 96 ? -1.377 7.100 -3.649 1.00 92.94 96 GLU A CA 1
ATOM 786 C C . GLU A 1 96 ? -0.942 8.494 -3.160 1.00 92.94 96 GLU A C 1
ATOM 788 O O . GLU A 1 96 ? -0.103 8.617 -2.267 1.00 92.94 96 GLU A O 1
ATOM 793 N N . GLU A 1 97 ? -1.583 9.553 -3.661 1.00 93.81 97 GLU A N 1
ATOM 794 C CA . GLU A 1 97 ? -1.331 10.939 -3.269 1.00 93.81 97 GLU A CA 1
ATOM 795 C C . GLU A 1 97 ? -1.645 11.199 -1.789 1.00 93.81 97 GLU A C 1
ATOM 797 O O . GLU A 1 97 ? -0.834 11.809 -1.090 1.00 93.81 97 GLU A O 1
ATOM 802 N N . GLU A 1 98 ? -2.785 10.716 -1.283 1.00 93.06 98 GLU A N 1
ATOM 803 C CA . GLU A 1 98 ? -3.151 10.854 0.135 1.00 93.06 98 GLU A CA 1
ATOM 804 C C . GLU A 1 98 ? -2.146 10.163 1.056 1.00 93.06 98 GLU A C 1
ATOM 806 O O . GLU A 1 98 ? -1.860 10.648 2.153 1.00 93.06 98 GLU A O 1
ATOM 811 N N . VAL A 1 99 ? -1.626 9.010 0.637 1.00 93.38 99 VAL A N 1
ATOM 812 C CA . VAL A 1 99 ? -0.631 8.268 1.411 1.00 93.38 99 VAL A CA 1
ATOM 813 C C . VAL A 1 99 ? 0.720 8.974 1.360 1.00 93.38 99 VAL A C 1
ATOM 815 O O . VAL A 1 99 ? 1.342 9.145 2.408 1.00 93.38 99 VAL A O 1
ATOM 818 N N . ASN A 1 100 ? 1.141 9.465 0.194 1.00 92.50 100 ASN A N 1
ATOM 819 C CA . ASN A 1 100 ? 2.394 10.206 0.041 1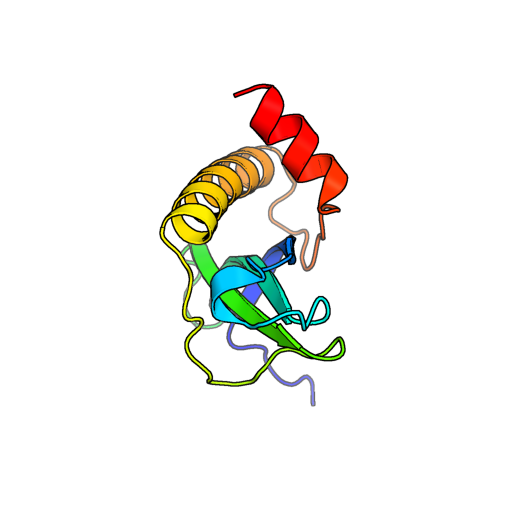.00 92.50 100 ASN A CA 1
ATOM 820 C C . ASN A 1 100 ? 2.407 11.496 0.875 1.00 92.50 100 ASN A C 1
ATOM 822 O O . ASN A 1 100 ? 3.375 11.744 1.590 1.00 92.50 100 ASN A O 1
ATOM 826 N N . GLN A 1 101 ? 1.305 12.251 0.906 1.00 93.38 101 GLN A N 1
ATOM 827 C CA . GLN A 1 101 ? 1.176 13.419 1.789 1.00 93.38 101 GLN A CA 1
ATOM 828 C C . GLN A 1 101 ? 1.344 13.053 3.267 1.00 93.38 101 GLN A C 1
ATOM 830 O O . GLN A 1 101 ? 1.917 13.807 4.047 1.00 93.38 101 GLN A O 1
ATOM 835 N N . ARG A 1 102 ? 0.844 11.889 3.690 1.00 93.69 102 ARG A N 1
ATOM 836 C CA . ARG A 1 102 ? 1.011 11.429 5.076 1.00 93.69 102 ARG A CA 1
ATOM 837 C C . ARG A 1 102 ? 2.449 11.016 5.359 1.00 93.69 102 ARG A C 1
ATOM 839 O O . ARG A 1 102 ? 2.924 11.304 6.448 1.00 93.69 102 ARG A O 1
ATOM 846 N N . ILE A 1 103 ? 3.133 10.397 4.394 1.00 91.06 103 ILE A N 1
ATOM 847 C CA . ILE A 1 103 ? 4.556 10.043 4.502 1.00 91.06 103 ILE A CA 1
ATOM 848 C C . ILE A 1 103 ? 5.422 11.290 4.704 1.00 91.06 103 ILE A C 1
ATOM 850 O O . ILE A 1 103 ? 6.343 11.250 5.510 1.00 91.06 103 ILE A O 1
ATOM 854 N N . GLU A 1 104 ? 5.127 12.387 4.007 1.00 90.44 104 GLU A N 1
ATOM 855 C CA . GLU A 1 104 ? 5.852 13.660 4.157 1.00 90.44 104 GLU A CA 1
ATOM 856 C C . GLU A 1 104 ? 5.688 14.297 5.547 1.00 90.44 104 GLU A C 1
ATOM 858 O O . GLU A 1 104 ? 6.508 15.120 5.946 1.00 90.44 104 GLU A O 1
ATOM 863 N N . ASN A 1 105 ? 4.642 13.913 6.285 1.00 85.56 105 ASN A N 1
ATOM 864 C CA . ASN A 1 105 ? 4.327 14.420 7.621 1.00 85.56 105 ASN A CA 1
ATOM 865 C C . ASN A 1 105 ? 4.763 13.476 8.765 1.00 85.56 105 ASN A C 1
ATOM 867 O O . ASN A 1 105 ? 4.435 13.756 9.921 1.00 85.56 105 ASN A O 1
ATOM 871 N N . LEU A 1 106 ? 5.439 12.359 8.456 1.00 81.19 106 LEU A N 1
ATOM 872 C CA . LEU A 1 106 ? 6.047 11.440 9.435 1.00 81.19 106 LEU A CA 1
ATOM 873 C C . LEU A 1 106 ? 7.448 11.913 9.839 1.00 81.19 106 LEU A C 1
ATOM 875 O O . LEU A 1 106 ? 7.729 11.879 11.058 1.00 81.19 106 LEU A O 1
#

Solvent-accessible surface area (backbone atoms only — not comparable to full-atom values): 6243 Å² total; per-residue (Å²): 128,85,78,82,55,66,60,47,43,29,40,32,34,53,41,79,52,60,44,90,83,64,39,94,50,85,54,36,28,34,40,41,33,37,26,29,35,70,94,39,81,57,79,44,79,49,75,39,30,26,44,87,90,38,73,46,80,90,54,79,73,83,74,54,74,67,48,47,56,49,50,54,55,49,49,53,50,53,54,56,50,53,76,73,48,71,84,83,54,60,71,41,72,49,54,49,67,65,50,50,58,51,60,77,73,109

Foldseek 3Di:
DPPPDQWWFQEWEKAQADCVVVPPQSQKIKIWGWAAGPVGRDIDIDIFIGGPRHTPPPDDDDHDPVRVVLSVLLVVVNVVVCVVDDNVHTDHYDYPVNSVVVSVVD

Sequence (106 aa):
MSRNRVFVPVISTLMSADPFIHGDDNRIQYKISYGHELENQNLVFKIQMVGDGYIKGRQAPSYSDKDFDQIVKIKEILQSEYKKMDHRLRDIELSEEEVNQRIENL

Mean predicted aligned error: 5.56 Å